Protein AF-X0V5M7-F1 (afdb_monomer_lite)

Sequence (175 aa):
MNHGSRFDKYICYDVFDENLEACKENTSELTVPVEVHKRAVWSSSDEEIDFYAYEPWDTKDIHHFGACGNISCVEYEGEQGDNYKVENKISSVKTICLDSIIQEYGPINLLKIDVEGSEYPFLIGKDLSSVNYIVGEMHMENFKKIELIKWLNNTNHFNPLHWGNLPPLQTNLTT

Structure (mmCIF, N/CA/C/O backbone):
data_AF-X0V5M7-F1
#
_entry.id   AF-X0V5M7-F1
#
loop_
_atom_site.group_PDB
_atom_site.id
_atom_site.type_symbol
_atom_site.label_atom_id
_atom_site.label_alt_id
_atom_site.label_comp_id
_atom_site.label_asym_id
_atom_site.label_entity_id
_atom_site.label_seq_id
_atom_site.pdbx_PDB_ins_code
_atom_site.Cartn_x
_atom_site.Cartn_y
_atom_site.Cartn_z
_atom_site.occupancy
_atom_site.B_iso_or_equiv
_atom_site.auth_seq_id
_atom_site.a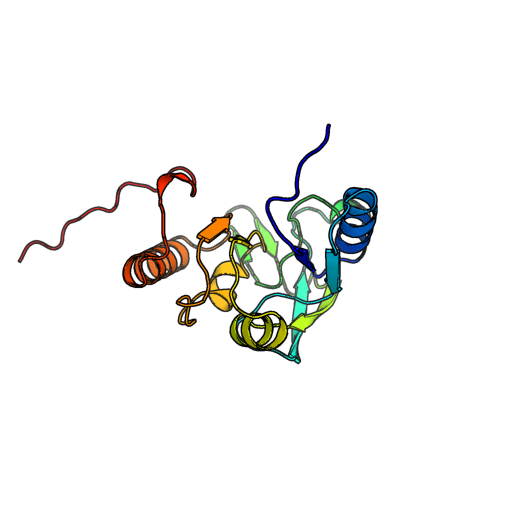uth_comp_id
_atom_site.auth_asym_id
_atom_site.auth_atom_id
_atom_site.pdbx_PDB_model_num
ATOM 1 N N . MET A 1 1 ? -15.295 -24.382 12.032 1.00 40.97 1 MET A N 1
ATOM 2 C CA . MET A 1 1 ? -14.527 -23.883 13.193 1.00 40.97 1 MET A CA 1
ATOM 3 C C . MET A 1 1 ? -15.074 -22.513 13.530 1.00 40.97 1 MET A C 1
ATOM 5 O O . MET A 1 1 ? -15.239 -21.719 12.618 1.00 40.97 1 MET A O 1
ATOM 9 N N . ASN A 1 2 ? -15.428 -22.260 14.789 1.00 41.09 2 ASN A N 1
ATOM 10 C CA . ASN A 1 2 ? -15.924 -20.952 15.210 1.00 41.09 2 ASN A CA 1
ATOM 11 C C . ASN A 1 2 ? -14.699 -20.071 15.501 1.00 41.09 2 ASN A C 1
ATOM 13 O O . ASN A 1 2 ? -14.214 -20.019 16.630 1.00 41.09 2 ASN A O 1
ATOM 17 N N . HIS A 1 3 ? -14.108 -19.493 14.454 1.00 49.47 3 HIS A N 1
ATOM 18 C CA . HIS A 1 3 ? -13.077 -18.476 14.616 1.00 49.47 3 HIS A CA 1
ATOM 19 C C . HIS A 1 3 ? -13.798 -17.201 15.046 1.00 49.47 3 HIS A C 1
ATOM 21 O O . HIS A 1 3 ? -14.218 -16.429 14.193 1.00 49.47 3 HIS A O 1
ATOM 27 N N . GLY A 1 4 ? -14.002 -17.002 16.354 1.00 52.56 4 GLY A N 1
ATOM 28 C CA . GLY A 1 4 ? -14.389 -15.677 16.841 1.00 52.56 4 GLY A CA 1
ATOM 29 C C . GLY A 1 4 ? -13.423 -14.671 16.222 1.00 52.56 4 GLY A C 1
ATOM 30 O O . GLY A 1 4 ? -12.205 -14.865 16.330 1.00 52.56 4 GLY A O 1
ATOM 31 N N . SER A 1 5 ? -13.941 -13.712 15.452 1.00 58.78 5 SER A N 1
ATOM 32 C CA . SER A 1 5 ? -13.076 -12.849 14.658 1.00 58.78 5 SER A CA 1
ATOM 33 C C . SER A 1 5 ? -12.164 -12.077 15.604 1.00 58.78 5 SER A C 1
ATOM 35 O O . SER A 1 5 ? -12.590 -11.539 16.623 1.00 58.78 5 SER A O 1
ATOM 37 N N . ARG A 1 6 ? -10.864 -12.084 15.304 1.00 79.50 6 ARG A N 1
ATOM 38 C CA . ARG A 1 6 ? -9.876 -11.320 16.081 1.00 79.50 6 ARG A CA 1
ATOM 39 C C . ARG A 1 6 ? -9.909 -9.827 15.753 1.00 79.50 6 ARG A C 1
ATOM 41 O O . ARG A 1 6 ? -9.286 -9.045 16.459 1.00 79.50 6 ARG A O 1
ATOM 48 N N . PHE A 1 7 ? -10.602 -9.474 14.676 1.00 88.62 7 PHE A N 1
ATOM 49 C CA . PHE A 1 7 ? -10.754 -8.130 14.150 1.00 88.62 7 PHE A CA 1
ATOM 50 C C . PHE A 1 7 ? -12.228 -7.890 13.843 1.00 88.62 7 PHE A C 1
ATOM 52 O O . PHE A 1 7 ? -12.943 -8.824 13.470 1.00 88.62 7 PHE A O 1
ATOM 59 N N . ASP A 1 8 ? -12.658 -6.640 13.972 1.00 91.56 8 ASP A N 1
ATOM 60 C CA . ASP A 1 8 ? -14.044 -6.240 13.726 1.00 91.56 8 ASP A CA 1
ATOM 61 C C . ASP A 1 8 ? -14.300 -5.899 12.251 1.00 91.56 8 ASP A C 1
ATOM 63 O O . ASP A 1 8 ? -15.449 -5.876 11.814 1.00 91.56 8 ASP A O 1
ATOM 67 N N . LYS A 1 9 ? -13.237 -5.626 11.480 1.00 94.56 9 LYS A N 1
ATOM 68 C CA . LYS A 1 9 ? -13.281 -5.258 10.060 1.00 94.56 9 LYS A CA 1
ATOM 69 C C . LYS A 1 9 ? -11.919 -5.484 9.392 1.00 94.56 9 LYS A C 1
ATOM 71 O O . LYS A 1 9 ? -10.886 -5.349 10.047 1.00 94.56 9 LYS A O 1
ATOM 76 N N . TYR A 1 10 ? -11.927 -5.759 8.088 1.00 96.25 10 TYR A N 1
ATOM 77 C CA . TYR A 1 10 ? -10.745 -5.726 7.223 1.00 96.25 10 TYR A CA 1
ATOM 78 C C . TYR A 1 10 ? -10.906 -4.678 6.120 1.00 96.25 10 TYR A C 1
ATOM 80 O O . TYR A 1 10 ? -11.959 -4.608 5.487 1.00 96.25 10 TYR A O 1
ATOM 88 N N . ILE A 1 11 ? -9.853 -3.896 5.880 1.00 98.06 11 ILE A N 1
ATOM 89 C CA . ILE A 1 11 ? -9.756 -2.962 4.754 1.00 98.06 11 ILE A CA 1
ATOM 90 C C . ILE A 1 11 ? -8.591 -3.414 3.879 1.00 98.06 11 ILE A C 1
ATOM 92 O O . ILE A 1 11 ? -7.464 -3.537 4.362 1.00 98.06 11 ILE A O 1
ATOM 96 N N . CYS A 1 12 ? -8.868 -3.684 2.611 1.00 97.69 12 CYS A N 1
ATOM 97 C CA . CYS A 1 12 ? -7.913 -4.217 1.654 1.00 97.69 12 CYS A CA 1
ATOM 98 C C . CYS A 1 12 ? -7.749 -3.238 0.491 1.00 97.69 12 CYS A C 1
ATOM 100 O O . CYS A 1 12 ? -8.736 -2.785 -0.091 1.00 97.69 12 CYS A O 1
ATOM 102 N N . TYR A 1 13 ? -6.499 -2.944 0.144 1.00 97.50 13 TYR A N 1
ATOM 103 C CA . TYR A 1 13 ? -6.132 -2.093 -0.980 1.00 97.50 13 TYR A CA 1
ATOM 104 C C . TYR A 1 13 ? -5.257 -2.888 -1.942 1.00 97.50 13 TYR A C 1
ATOM 106 O O . TYR A 1 13 ? -4.308 -3.536 -1.508 1.00 97.50 13 TYR A O 1
ATOM 114 N N . ASP A 1 14 ? -5.585 -2.827 -3.226 1.00 95.38 14 ASP A N 1
ATOM 115 C CA . ASP A 1 14 ? -4.771 -3.360 -4.318 1.00 95.38 14 ASP A CA 1
ATOM 116 C C . ASP A 1 14 ? -5.011 -2.494 -5.567 1.00 95.38 14 ASP A C 1
ATOM 118 O O . ASP A 1 14 ? -5.976 -1.724 -5.641 1.00 95.38 14 ASP A O 1
ATOM 122 N N . VAL A 1 15 ? -4.128 -2.590 -6.552 1.00 93.81 15 VAL A N 1
ATOM 123 C CA . VAL A 1 15 ? -4.215 -1.850 -7.816 1.00 93.81 15 VAL A CA 1
ATOM 124 C C . VAL A 1 15 ? -4.795 -2.697 -8.945 1.00 93.81 15 VAL A C 1
ATOM 126 O O . VAL A 1 15 ? -5.284 -2.137 -9.930 1.00 93.81 15 VAL A O 1
ATOM 129 N N . PHE A 1 16 ? -4.776 -4.024 -8.805 1.00 90.88 16 PHE A N 1
ATOM 130 C CA . PHE A 1 16 ? -5.070 -4.960 -9.882 1.00 90.88 16 PHE A CA 1
ATOM 131 C C . PHE A 1 16 ? -6.415 -5.671 -9.697 1.00 90.88 16 PHE A C 1
ATOM 133 O O . PHE A 1 16 ? -6.710 -6.194 -8.624 1.00 90.88 16 PHE A O 1
ATOM 140 N N . ASP A 1 17 ? -7.248 -5.688 -10.741 1.00 90.38 17 ASP A N 1
ATOM 141 C CA . ASP A 1 17 ? -8.649 -6.121 -10.628 1.00 90.38 17 ASP A CA 1
ATOM 142 C C . ASP A 1 17 ? -8.768 -7.595 -10.230 1.00 90.38 17 ASP A C 1
ATOM 144 O O . ASP A 1 17 ? -9.564 -7.936 -9.359 1.00 90.38 17 ASP A O 1
ATOM 148 N N . GLU A 1 18 ? -7.927 -8.463 -10.781 1.00 87.88 18 GLU A N 1
ATOM 149 C CA . GLU A 1 18 ? -7.900 -9.891 -10.478 1.00 87.88 18 GLU A CA 1
ATOM 150 C C . GLU A 1 18 ? -7.571 -10.160 -9.003 1.00 87.88 18 GLU A C 1
ATOM 152 O O . GLU A 1 18 ? -8.178 -11.040 -8.392 1.00 87.88 18 GLU A O 1
ATOM 157 N N . ASN A 1 19 ? -6.669 -9.376 -8.399 1.00 89.81 19 ASN A N 1
ATOM 158 C CA . ASN A 1 19 ? -6.363 -9.485 -6.969 1.00 89.81 19 ASN A CA 1
ATOM 159 C C . ASN A 1 19 ? -7.548 -9.030 -6.112 1.00 89.81 19 ASN A C 1
ATOM 161 O O . ASN A 1 19 ? -7.858 -9.654 -5.096 1.00 89.81 19 ASN A O 1
ATOM 165 N N . LEU A 1 20 ? -8.228 -7.956 -6.523 1.00 92.94 20 LEU A N 1
ATOM 166 C CA . LEU A 1 20 ? -9.405 -7.444 -5.824 1.00 92.94 20 LEU A CA 1
ATOM 167 C C . LEU A 1 20 ? -10.559 -8.453 -5.877 1.00 92.94 20 LEU A C 1
ATOM 169 O O . LEU A 1 20 ? -11.198 -8.696 -4.852 1.00 92.94 20 LEU A O 1
ATOM 173 N N . GLU A 1 21 ? -10.817 -9.065 -7.033 1.00 93.12 21 GLU A N 1
ATOM 174 C CA . GLU A 1 21 ? -11.846 -10.102 -7.169 1.00 93.12 21 GLU A CA 1
ATOM 175 C C . GLU A 1 21 ? -11.480 -11.362 -6.381 1.00 93.12 21 GLU A C 1
ATOM 177 O O . GLU A 1 21 ? -12.292 -11.832 -5.583 1.00 93.12 21 GLU A O 1
ATOM 182 N N . ALA A 1 22 ? -10.233 -11.836 -6.468 1.00 91.56 22 ALA A N 1
ATOM 183 C CA . ALA A 1 22 ? -9.766 -12.959 -5.655 1.00 91.56 22 ALA A CA 1
ATOM 184 C C . ALA A 1 22 ? -9.878 -12.666 -4.149 1.00 91.56 22 ALA A C 1
ATOM 186 O O . ALA A 1 22 ? -10.251 -13.542 -3.369 1.00 91.56 22 ALA A O 1
ATOM 187 N N . CYS A 1 23 ? -9.593 -11.434 -3.713 1.00 93.00 23 CYS A N 1
ATOM 188 C CA . CYS A 1 23 ? -9.766 -11.022 -2.322 1.00 93.00 23 CYS A CA 1
ATOM 189 C C . CYS A 1 23 ? -11.236 -11.130 -1.893 1.00 93.00 23 CYS A C 1
ATOM 191 O O . CYS A 1 23 ? -11.521 -11.733 -0.856 1.00 93.00 23 CYS A O 1
ATOM 193 N N . LYS A 1 24 ? -12.176 -10.619 -2.699 1.00 95.19 24 LYS A N 1
ATOM 194 C CA . LYS A 1 24 ? -13.622 -10.698 -2.419 1.00 95.19 24 LYS A CA 1
ATOM 195 C C . LYS A 1 24 ? -14.119 -12.141 -2.376 1.00 95.19 24 LYS A C 1
ATOM 197 O O . LYS A 1 24 ? -14.870 -12.497 -1.472 1.00 95.19 24 LYS A O 1
ATOM 202 N N . GLU A 1 25 ? -13.688 -12.979 -3.316 1.00 94.88 25 GLU A N 1
ATOM 203 C CA . GLU A 1 25 ? -14.067 -14.394 -3.370 1.00 94.88 25 GLU A CA 1
ATOM 204 C C . GLU A 1 25 ? -13.554 -15.151 -2.141 1.00 94.88 25 GLU A C 1
ATOM 206 O O . GLU A 1 25 ? -14.338 -15.775 -1.420 1.00 94.88 25 GLU A O 1
ATOM 211 N N . ASN A 1 26 ? -12.260 -15.020 -1.837 1.00 93.44 26 ASN A N 1
ATOM 212 C CA . ASN A 1 26 ? -11.607 -15.715 -0.724 1.00 93.44 26 ASN A CA 1
ATOM 213 C C . ASN A 1 26 ? -12.084 -15.244 0.657 1.00 93.44 26 ASN A C 1
ATOM 215 O O . ASN A 1 26 ? -11.909 -15.958 1.645 1.00 93.44 26 ASN A O 1
ATOM 219 N N . THR A 1 27 ? -12.671 -14.049 0.745 1.00 92.88 27 THR A N 1
ATOM 220 C CA . THR A 1 27 ? -13.186 -13.487 2.002 1.00 92.88 27 THR A CA 1
ATOM 221 C C . THR A 1 27 ? -14.709 -13.546 2.126 1.00 92.88 27 THR A C 1
ATOM 223 O O . THR A 1 27 ? -15.247 -13.158 3.161 1.00 92.88 27 THR A O 1
ATOM 226 N N . SER A 1 28 ? -15.409 -14.093 1.127 1.00 93.25 28 SER A N 1
ATOM 227 C CA . SER A 1 28 ? -16.878 -14.106 1.049 1.00 93.25 28 SER A CA 1
ATOM 228 C C . SER A 1 28 ? -17.583 -14.840 2.198 1.00 93.25 28 SER A C 1
ATOM 230 O O . SER A 1 28 ? -18.711 -14.493 2.547 1.00 93.25 28 SER A O 1
ATOM 232 N N . GLU A 1 29 ? -16.926 -15.826 2.816 1.00 91.62 29 GLU A N 1
ATOM 233 C CA . GLU A 1 29 ? -17.472 -16.587 3.949 1.00 91.62 29 GLU A CA 1
ATOM 234 C C . GLU A 1 29 ? -17.104 -15.998 5.323 1.00 91.62 29 GLU A C 1
ATOM 236 O O . GLU A 1 29 ? -17.501 -16.538 6.361 1.00 91.62 29 GLU A O 1
ATOM 241 N N . LEU A 1 30 ? -16.342 -14.897 5.369 1.00 89.69 30 LEU A N 1
ATOM 242 C CA . LEU A 1 30 ? -16.029 -14.235 6.631 1.00 89.69 30 LEU A CA 1
ATOM 243 C C . LEU A 1 30 ? -17.284 -13.584 7.215 1.00 89.69 30 LEU A C 1
ATOM 245 O O . LEU A 1 30 ? -18.036 -12.883 6.547 1.00 89.69 30 LEU A O 1
ATOM 249 N N . THR A 1 31 ? -17.488 -13.769 8.517 1.00 90.81 31 THR A N 1
ATOM 250 C CA . THR A 1 31 ? -18.623 -13.172 9.239 1.00 90.81 31 THR A CA 1
ATOM 251 C C . THR A 1 31 ? -18.399 -11.706 9.608 1.00 90.81 31 THR A C 1
ATOM 253 O O . THR A 1 31 ? -19.237 -11.115 10.287 1.00 90.81 31 THR A O 1
ATOM 256 N N . VAL A 1 32 ? -17.258 -11.131 9.226 1.00 92.19 32 VAL A N 1
ATOM 257 C CA . VAL A 1 32 ? -16.898 -9.737 9.493 1.00 92.19 32 VAL A CA 1
ATOM 258 C C . VAL A 1 32 ? -16.821 -8.938 8.200 1.00 92.19 32 VAL A C 1
ATOM 260 O O . VAL A 1 32 ? -16.477 -9.508 7.166 1.00 92.19 32 VAL A O 1
ATOM 263 N N . PRO A 1 33 ? -17.110 -7.626 8.239 1.00 94.56 33 PRO A N 1
ATOM 264 C CA . PRO A 1 33 ? -17.024 -6.780 7.060 1.00 94.56 33 PRO A CA 1
ATOM 265 C C . PRO A 1 33 ? -15.613 -6.767 6.462 1.00 94.56 33 PRO A C 1
ATOM 267 O O . PRO A 1 33 ? -14.624 -6.574 7.177 1.00 94.56 33 PRO A O 1
ATOM 270 N N . VAL A 1 34 ? -15.551 -6.920 5.142 1.00 96.19 34 VAL A N 1
ATOM 271 C CA . VAL A 1 34 ? -14.342 -6.755 4.334 1.00 96.19 34 VAL A CA 1
ATOM 272 C C . VAL A 1 34 ? -14.629 -5.709 3.269 1.00 96.19 34 VAL A C 1
ATOM 274 O O . VAL A 1 34 ? -15.571 -5.855 2.489 1.00 96.19 34 VAL A O 1
ATOM 277 N N . GLU A 1 35 ? -13.838 -4.643 3.252 1.00 97.75 35 GLU A N 1
ATOM 278 C CA . GLU A 1 35 ? -13.909 -3.593 2.237 1.00 97.75 35 GLU A CA 1
ATOM 279 C C . GLU A 1 35 ? -12.687 -3.698 1.328 1.00 97.75 35 GLU A C 1
ATOM 281 O O . GLU A 1 35 ? -11.555 -3.734 1.806 1.00 97.75 35 GLU A O 1
ATOM 286 N N . VAL A 1 36 ? -12.922 -3.775 0.019 1.00 97.94 36 VAL A N 1
ATOM 287 C CA . VAL A 1 36 ? -11.883 -4.003 -0.991 1.00 97.94 36 VAL A CA 1
ATOM 288 C C . VAL A 1 36 ? -11.866 -2.821 -1.952 1.00 97.94 36 VAL A C 1
ATOM 290 O O . VAL A 1 36 ? -12.868 -2.537 -2.613 1.00 97.94 36 VAL A O 1
ATOM 293 N N . HIS A 1 37 ? -10.730 -2.132 -2.029 1.00 98.25 37 HIS A N 1
ATOM 294 C CA . HIS A 1 37 ? -10.593 -0.843 -2.701 1.00 98.25 37 HIS A CA 1
ATOM 295 C C . HIS A 1 37 ? -9.499 -0.874 -3.767 1.00 98.25 37 HIS A C 1
ATOM 297 O O . HIS A 1 37 ? -8.352 -1.210 -3.481 1.00 98.25 37 HIS A O 1
ATOM 303 N N . LYS A 1 38 ? -9.836 -0.423 -4.984 1.00 97.62 38 LYS A N 1
ATOM 304 C CA . LYS A 1 38 ? -8.857 -0.209 -6.058 1.00 97.62 38 LYS A CA 1
ATOM 305 C C . LYS A 1 38 ? -8.098 1.101 -5.848 1.00 97.62 38 LYS A C 1
ATOM 307 O O . LYS A 1 38 ? -8.531 2.153 -6.339 1.00 97.62 38 LYS A O 1
ATOM 312 N N . ARG A 1 39 ? -7.019 1.063 -5.069 1.00 98.06 39 ARG A N 1
ATOM 313 C CA . ARG A 1 39 ? -6.137 2.205 -4.773 1.00 98.06 39 ARG A CA 1
ATOM 314 C C . ARG A 1 39 ? -4.716 1.717 -4.525 1.00 98.06 39 ARG A C 1
ATOM 316 O O . ARG A 1 39 ? -4.528 0.689 -3.883 1.00 98.06 39 ARG A O 1
ATOM 323 N N . ALA A 1 40 ? -3.733 2.504 -4.948 1.00 97.38 40 ALA A N 1
ATOM 324 C CA . ALA A 1 40 ? -2.357 2.318 -4.502 1.00 97.38 40 ALA A CA 1
ATOM 325 C C . ALA A 1 40 ? -2.164 2.962 -3.125 1.00 97.38 40 ALA A C 1
ATOM 327 O O . ALA A 1 40 ? -2.558 4.111 -2.915 1.00 97.38 40 ALA A O 1
ATOM 328 N N . VAL A 1 41 ? -1.541 2.254 -2.187 1.00 97.38 41 VAL A N 1
ATOM 329 C CA . VAL A 1 41 ? -1.105 2.874 -0.930 1.00 97.38 41 VAL A CA 1
ATOM 330 C C . VAL A 1 41 ? 0.145 3.715 -1.190 1.00 97.38 41 VAL A C 1
ATOM 332 O O . VAL A 1 41 ? 1.095 3.238 -1.805 1.00 97.38 41 VAL A O 1
ATOM 335 N N . TRP A 1 42 ? 0.138 4.983 -0.776 1.00 97.94 42 TRP A N 1
ATOM 336 C CA . TRP A 1 42 ? 1.179 5.944 -1.164 1.00 97.94 42 TRP A CA 1
ATOM 337 C C . TRP A 1 42 ? 1.419 7.038 -0.113 1.00 97.94 42 TRP A C 1
ATOM 339 O O . TRP A 1 42 ? 0.827 7.039 0.969 1.00 97.94 42 TRP A O 1
ATOM 349 N N . SER A 1 43 ? 2.295 7.994 -0.423 1.00 97.50 43 SER A N 1
ATOM 350 C CA . SER A 1 43 ? 2.641 9.110 0.467 1.00 97.50 43 SER A CA 1
ATOM 351 C C . SER A 1 43 ? 1.494 10.115 0.657 1.00 97.50 43 SER A C 1
ATOM 353 O O . SER A 1 43 ? 1.363 10.721 1.726 1.00 97.50 43 SER A O 1
ATOM 355 N N . SER A 1 44 ? 0.625 10.257 -0.339 1.00 97.94 44 SER A N 1
ATOM 356 C CA . SER A 1 44 ? -0.494 11.206 -0.414 1.00 97.94 44 SER A CA 1
ATOM 357 C C . SER A 1 44 ? -1.715 10.543 -1.058 1.00 97.94 44 SER A C 1
ATOM 359 O O . SER A 1 44 ? -1.599 9.528 -1.744 1.00 97.94 44 SER A O 1
ATOM 361 N N . SER A 1 45 ? -2.899 11.095 -0.797 1.00 98.50 45 SER A N 1
ATOM 362 C CA . SER A 1 45 ? -4.172 10.605 -1.340 1.00 98.50 45 SER A CA 1
ATOM 363 C C . SER A 1 45 ? -4.562 11.354 -2.611 1.00 98.50 45 SER A C 1
ATOM 365 O O . SER A 1 45 ? -4.193 12.514 -2.783 1.00 98.50 45 SER A O 1
ATOM 367 N N . ASP A 1 46 ? -5.365 10.701 -3.453 1.00 97.94 46 ASP A N 1
ATOM 368 C CA . ASP A 1 46 ? -5.969 11.256 -4.675 1.00 97.94 46 ASP A CA 1
ATOM 369 C C . ASP A 1 46 ? -4.996 11.670 -5.792 1.00 97.94 46 ASP A C 1
ATOM 371 O O . ASP A 1 46 ? -5.431 12.245 -6.794 1.00 97.94 46 ASP A O 1
ATOM 375 N N . GLU A 1 47 ? -3.715 11.322 -5.680 1.00 97.75 47 GLU A N 1
ATOM 376 C CA . GLU A 1 47 ? -2.793 11.384 -6.812 1.00 97.75 47 GLU A CA 1
ATOM 377 C C . GLU A 1 47 ? -3.105 10.251 -7.788 1.00 97.75 47 GLU A C 1
ATOM 379 O O . GLU A 1 47 ? -3.549 9.175 -7.391 1.00 97.75 47 GLU A O 1
ATOM 384 N N . GLU A 1 48 ? -2.899 10.498 -9.078 1.00 98.06 48 GLU A N 1
ATOM 385 C CA . GLU A 1 48 ? -2.967 9.459 -10.099 1.00 98.06 48 GLU A CA 1
ATOM 386 C C . GLU A 1 48 ? -1.543 9.009 -10.407 1.00 98.06 48 GLU A C 1
ATOM 388 O O . GLU A 1 48 ? -0.719 9.816 -10.841 1.00 98.06 48 GLU A O 1
ATOM 393 N N . ILE A 1 49 ? -1.256 7.736 -10.139 1.00 97.12 49 ILE A N 1
ATOM 394 C CA . ILE A 1 49 ? 0.052 7.132 -10.392 1.00 97.12 49 ILE A CA 1
ATOM 395 C C . ILE A 1 49 ? -0.085 5.929 -11.312 1.00 97.12 49 ILE A C 1
ATOM 397 O O . ILE A 1 49 ? -1.127 5.271 -11.358 1.00 97.12 49 ILE A O 1
ATOM 401 N N . ASP A 1 50 ? 0.984 5.654 -12.042 1.00 95.50 50 ASP A N 1
ATOM 402 C CA . ASP A 1 50 ? 1.073 4.516 -12.943 1.00 95.50 50 ASP A CA 1
ATOM 403 C C . ASP A 1 50 ? 1.536 3.270 -12.191 1.00 95.50 50 ASP A C 1
ATOM 405 O O . ASP A 1 50 ? 2.266 3.360 -11.203 1.00 95.50 50 ASP A O 1
ATOM 409 N N . PHE A 1 51 ? 1.117 2.103 -12.675 1.00 92.38 51 PHE A N 1
ATOM 410 C CA . PHE A 1 51 ? 1.652 0.827 -12.221 1.00 92.38 51 PHE A CA 1
ATOM 411 C C . PHE A 1 51 ? 2.081 -0.041 -13.402 1.00 92.38 51 PHE A C 1
ATOM 413 O O . PHE A 1 51 ? 1.500 0.011 -14.494 1.00 92.38 51 PHE A O 1
ATOM 420 N N . TYR A 1 52 ? 3.122 -0.829 -13.167 1.00 89.81 52 TYR A N 1
ATOM 421 C CA . TYR A 1 52 ? 3.928 -1.477 -14.192 1.00 89.81 52 TYR A CA 1
ATOM 422 C C . TYR A 1 52 ? 3.997 -2.981 -13.954 1.00 89.81 52 TYR A C 1
ATOM 424 O O . TYR A 1 52 ? 4.044 -3.429 -12.808 1.00 89.81 52 TYR A O 1
ATOM 432 N N . ALA A 1 53 ? 4.040 -3.743 -15.042 1.00 86.38 53 ALA A N 1
ATOM 433 C CA . ALA A 1 53 ? 4.358 -5.163 -15.012 1.00 86.38 53 ALA A CA 1
ATOM 434 C C . ALA A 1 53 ? 5.857 -5.388 -14.751 1.00 86.38 53 ALA A C 1
ATOM 436 O O . ALA A 1 53 ? 6.698 -4.605 -15.203 1.00 86.38 53 ALA A O 1
ATOM 437 N N . TYR A 1 54 ? 6.178 -6.478 -14.056 1.00 83.81 54 TYR A N 1
ATOM 438 C CA . TYR A 1 54 ? 7.544 -6.968 -13.875 1.00 83.81 54 TYR A CA 1
ATOM 439 C C . TYR A 1 54 ? 8.088 -7.667 -15.141 1.00 83.81 54 TYR A C 1
ATOM 441 O O . TYR A 1 54 ? 7.506 -8.643 -15.614 1.00 83.81 54 TYR A O 1
ATOM 449 N N . GLU A 1 55 ? 9.239 -7.227 -15.654 1.00 75.00 55 GLU A N 1
ATOM 450 C CA . GLU A 1 55 ? 10.039 -7.905 -16.699 1.00 75.00 55 GLU A CA 1
ATOM 451 C C . GLU A 1 55 ? 11.125 -8.796 -16.060 1.00 75.00 55 GLU A C 1
ATOM 453 O O . GLU A 1 55 ? 11.588 -8.444 -14.972 1.00 75.00 55 GLU A O 1
ATOM 458 N N . PRO A 1 56 ? 11.565 -9.926 -16.673 1.00 56.12 56 PRO A N 1
ATOM 459 C CA . PRO A 1 56 ? 11.669 -10.221 -18.119 1.00 56.12 56 PRO A CA 1
ATOM 460 C C . PRO A 1 56 ? 10.460 -10.935 -18.747 1.00 56.12 56 PRO A C 1
ATOM 462 O O . PRO A 1 56 ? 10.553 -11.542 -19.822 1.00 56.12 56 PRO A O 1
ATOM 465 N N . TRP A 1 57 ? 9.340 -10.974 -18.040 1.00 56.50 57 TRP A N 1
ATOM 466 C CA . TRP A 1 57 ? 8.142 -11.618 -18.530 1.00 56.50 57 TRP A CA 1
ATOM 467 C C . TRP A 1 57 ? 7.452 -10.681 -19.533 1.00 56.50 57 TRP A C 1
ATOM 469 O O . TRP A 1 57 ? 6.611 -9.891 -19.119 1.00 56.50 57 TRP A O 1
ATOM 479 N N . ASP A 1 58 ? 7.764 -10.807 -20.836 1.00 55.34 58 ASP A N 1
ATOM 480 C CA . ASP A 1 58 ? 6.978 -10.256 -21.969 1.00 55.34 58 ASP A CA 1
ATOM 481 C C . ASP A 1 58 ? 5.537 -10.788 -21.880 1.00 55.34 58 ASP A C 1
ATOM 483 O O . ASP A 1 58 ? 5.136 -11.750 -22.541 1.00 55.34 58 ASP A O 1
ATOM 487 N N . THR A 1 59 ? 4.757 -10.238 -20.959 1.00 55.25 59 THR A N 1
ATOM 488 C CA . THR A 1 59 ? 3.490 -10.812 -20.518 1.00 55.25 59 THR A CA 1
ATOM 489 C C . THR A 1 59 ? 2.366 -9.930 -20.988 1.00 55.25 59 THR A C 1
ATOM 491 O O . THR A 1 59 ? 1.645 -9.282 -20.242 1.00 55.25 59 THR A O 1
ATOM 494 N N . LYS A 1 60 ? 2.130 -10.036 -22.294 1.00 54.12 60 LYS A N 1
ATOM 495 C CA . LYS A 1 60 ? 0.854 -9.684 -22.936 1.00 54.12 60 LYS A CA 1
ATOM 496 C C . LYS A 1 60 ? -0.333 -10.514 -22.409 1.00 54.12 60 LYS A C 1
ATOM 498 O O . LYS A 1 60 ? -1.437 -10.369 -22.927 1.00 54.12 60 LYS A O 1
ATOM 503 N N . ASP A 1 61 ? -0.103 -11.388 -21.426 1.00 63.22 61 ASP A N 1
ATOM 504 C CA . ASP A 1 61 ? -1.113 -12.146 -20.703 1.00 63.22 61 ASP A CA 1
ATOM 505 C C . ASP A 1 61 ? -1.277 -11.585 -19.284 1.00 63.22 61 ASP A C 1
ATOM 507 O O . ASP A 1 61 ? -0.470 -11.831 -18.385 1.00 63.22 61 ASP A O 1
ATOM 511 N N . ILE A 1 62 ? -2.358 -10.829 -19.111 1.00 59.50 62 ILE A N 1
ATOM 512 C CA . ILE A 1 62 ? -2.752 -10.175 -17.864 1.00 59.50 62 ILE A CA 1
ATOM 513 C C . ILE A 1 62 ? -2.999 -11.178 -16.719 1.00 59.50 62 ILE A C 1
ATOM 515 O O . ILE A 1 62 ? -2.852 -10.835 -15.545 1.00 59.50 62 ILE A O 1
ATOM 519 N N . HIS A 1 63 ? -3.285 -12.446 -17.038 1.00 60.94 63 HIS A N 1
ATOM 520 C CA . HIS A 1 63 ? -3.554 -13.489 -16.048 1.00 60.94 63 HIS A CA 1
ATOM 521 C C . HIS A 1 63 ? -2.313 -13.935 -15.260 1.00 60.94 63 HIS A C 1
ATOM 523 O O . HIS A 1 63 ? -2.458 -14.640 -14.263 1.00 60.94 63 HIS A O 1
ATOM 529 N N . HIS A 1 64 ? -1.103 -13.523 -15.656 1.00 63.56 64 HIS A N 1
ATOM 530 C CA . HIS A 1 64 ? 0.133 -13.819 -14.918 1.00 63.56 64 HIS A CA 1
ATOM 531 C C . HIS A 1 64 ? 0.439 -12.841 -13.775 1.00 63.56 64 HIS A C 1
ATOM 533 O O . HIS A 1 64 ? 1.324 -13.114 -12.959 1.00 63.56 64 HIS A O 1
ATOM 539 N N . PHE A 1 65 ? -0.270 -11.713 -13.696 1.00 63.84 65 PHE A N 1
ATOM 540 C CA . PHE A 1 65 ? -0.018 -10.709 -12.662 1.00 63.84 65 PHE A CA 1
ATOM 541 C C . PHE A 1 65 ? -0.842 -10.934 -11.391 1.00 63.84 65 PHE A C 1
ATOM 543 O O . PHE A 1 65 ? -0.382 -10.618 -10.291 1.00 63.84 65 PHE A O 1
ATOM 550 N N . GLY A 1 66 ? -2.039 -11.513 -11.533 1.00 56.41 66 GLY A N 1
ATOM 551 C CA . GLY A 1 66 ? -2.904 -11.843 -10.407 1.00 56.41 66 GLY A CA 1
ATOM 552 C C . GLY A 1 66 ? -2.247 -12.902 -9.521 1.00 56.41 66 GLY A C 1
ATOM 553 O O . GLY A 1 66 ? -1.905 -13.975 -10.007 1.00 56.41 66 GLY A O 1
ATOM 554 N N . ALA A 1 67 ? -2.095 -12.605 -8.229 1.00 58.62 67 ALA A N 1
ATOM 555 C CA . ALA A 1 67 ? -1.541 -13.472 -7.178 1.00 58.62 67 ALA A CA 1
ATOM 556 C C . ALA A 1 67 ? -0.005 -13.622 -7.058 1.00 58.62 67 ALA A C 1
ATOM 558 O O . ALA A 1 67 ? 0.431 -14.468 -6.275 1.00 58.62 67 ALA A O 1
ATOM 559 N N . CYS A 1 68 ? 0.818 -12.819 -7.750 1.00 61.28 68 CYS A N 1
ATOM 560 C CA . CYS A 1 68 ? 2.267 -13.095 -7.830 1.00 61.28 68 CYS A CA 1
ATOM 561 C C . CYS A 1 68 ? 3.236 -11.942 -7.485 1.00 61.28 68 CYS A C 1
ATOM 563 O O . CYS A 1 68 ? 4.420 -12.103 -7.750 1.00 61.28 68 CYS A O 1
ATOM 565 N N . GLY A 1 69 ? 2.797 -10.799 -6.940 1.00 70.69 69 GLY A N 1
ATOM 566 C CA . GLY A 1 69 ? 3.731 -9.701 -6.604 1.00 70.69 69 GLY A CA 1
ATOM 567 C C . GLY A 1 69 ? 4.422 -9.058 -7.821 1.00 70.69 69 GLY A C 1
ATOM 568 O O . GLY A 1 69 ? 5.423 -8.370 -7.701 1.00 70.69 69 GLY A O 1
ATOM 569 N N . ASN A 1 70 ? 3.893 -9.277 -9.028 1.00 82.56 70 ASN A N 1
ATOM 570 C CA . ASN A 1 70 ? 4.528 -8.870 -10.288 1.00 82.56 70 ASN A CA 1
ATOM 571 C C . ASN A 1 70 ? 4.066 -7.491 -10.788 1.00 82.56 70 ASN A C 1
ATOM 573 O O . ASN A 1 70 ? 4.173 -7.197 -11.982 1.00 82.56 70 ASN A O 1
ATOM 577 N N . ILE A 1 71 ? 3.498 -6.667 -9.906 1.00 88.12 71 ILE A N 1
ATOM 578 C CA . ILE A 1 71 ? 3.033 -5.317 -10.225 1.00 88.12 71 ILE A CA 1
ATOM 579 C C . ILE A 1 71 ? 3.576 -4.349 -9.190 1.00 88.12 71 ILE A C 1
ATOM 581 O O . ILE A 1 71 ? 3.388 -4.555 -7.996 1.00 88.12 71 ILE A O 1
ATOM 585 N N . SER A 1 72 ? 4.144 -3.240 -9.657 1.00 90.81 72 SER A N 1
ATOM 586 C CA . SER A 1 72 ? 4.598 -2.159 -8.789 1.00 90.81 72 SER A CA 1
ATOM 587 C C . SER A 1 72 ? 4.153 -0.790 -9.288 1.00 90.81 72 SER A C 1
ATOM 589 O O . SER A 1 72 ? 4.022 -0.563 -10.489 1.00 90.81 72 SER A O 1
ATOM 591 N N . CYS A 1 73 ? 3.957 0.140 -8.352 1.00 93.38 73 CYS A N 1
ATOM 592 C CA . CYS A 1 73 ? 3.823 1.574 -8.629 1.00 93.38 73 CYS A CA 1
ATOM 593 C C . CYS A 1 73 ? 5.174 2.318 -8.575 1.00 93.38 73 CYS A C 1
ATOM 595 O O . CYS A 1 73 ? 5.231 3.532 -8.764 1.00 93.38 73 CYS A O 1
ATOM 597 N N . VAL A 1 74 ? 6.264 1.610 -8.267 1.00 92.38 74 VAL A N 1
ATOM 598 C CA . VAL A 1 74 ? 7.619 2.145 -8.131 1.00 92.38 74 VAL A CA 1
ATOM 599 C C . VAL A 1 74 ? 8.480 1.573 -9.248 1.00 92.38 74 VAL A C 1
ATOM 601 O O . VAL A 1 74 ? 8.574 0.362 -9.418 1.00 92.38 74 VAL A O 1
ATOM 604 N N . GLU A 1 75 ? 9.140 2.448 -10.001 1.00 90.44 75 GLU A N 1
ATOM 605 C CA . GLU A 1 75 ? 10.130 2.009 -10.980 1.00 90.44 75 GLU A CA 1
ATOM 606 C C . GLU A 1 75 ? 11.337 1.366 -10.286 1.00 90.44 75 GLU A C 1
ATOM 608 O O . GLU A 1 75 ? 11.841 1.862 -9.273 1.00 90.44 75 GLU A O 1
ATOM 613 N N . TYR A 1 76 ? 11.827 0.275 -10.861 1.00 86.31 76 TYR A N 1
ATOM 614 C CA . TYR A 1 76 ? 12.987 -0.458 -10.372 1.00 86.31 76 TYR A CA 1
ATOM 615 C C . TYR A 1 76 ? 13.738 -1.063 -11.548 1.00 86.31 76 TYR A C 1
ATOM 617 O O . TYR A 1 76 ? 13.128 -1.630 -12.449 1.00 86.31 76 TYR A O 1
ATOM 625 N N . GLU A 1 77 ? 15.065 -1.002 -11.512 1.00 84.00 77 GLU A N 1
ATOM 626 C CA . GLU A 1 77 ? 15.924 -1.714 -12.451 1.00 84.00 77 GLU A CA 1
ATOM 627 C C . GLU A 1 77 ? 16.974 -2.501 -11.666 1.00 84.00 77 GLU A C 1
ATOM 629 O O . GLU A 1 77 ? 17.848 -1.934 -11.005 1.00 84.00 77 GLU A O 1
ATOM 634 N N . GLY A 1 78 ? 16.847 -3.824 -11.703 1.00 76.69 78 GLY A N 1
ATOM 635 C CA . GLY A 1 78 ? 17.769 -4.763 -11.087 1.00 76.69 78 GLY A CA 1
ATOM 636 C C . GLY A 1 78 ? 18.977 -5.059 -11.972 1.00 76.69 78 GLY A C 1
ATOM 637 O O . GLY A 1 78 ? 18.946 -4.934 -13.196 1.00 76.69 78 GLY A O 1
ATOM 638 N N . GLU A 1 79 ? 20.060 -5.524 -11.347 1.00 71.88 79 GLU A N 1
ATOM 639 C CA . GLU A 1 79 ? 21.333 -5.814 -12.027 1.00 71.88 79 GLU A CA 1
ATOM 640 C C . GLU A 1 79 ? 21.234 -6.940 -13.075 1.00 71.88 79 GLU A C 1
ATOM 642 O O . GLU A 1 79 ? 22.074 -7.028 -13.970 1.00 71.88 79 GLU A O 1
ATOM 647 N N . GLN A 1 80 ? 20.222 -7.807 -12.967 1.00 69.06 80 GLN A N 1
ATOM 648 C CA . GLN A 1 80 ? 20.025 -8.984 -13.824 1.00 69.06 80 GLN A CA 1
ATOM 649 C C . GLN A 1 80 ? 18.978 -8.759 -14.928 1.00 69.06 80 GLN A C 1
ATOM 651 O O . GLN A 1 80 ? 18.625 -9.696 -15.639 1.00 69.06 80 GLN A O 1
ATOM 656 N N . GLY A 1 81 ? 18.525 -7.513 -15.116 1.00 70.00 81 GLY A N 1
ATOM 657 C CA . GLY A 1 81 ? 17.525 -7.144 -16.121 1.00 70.00 81 GLY A CA 1
ATOM 658 C C . GLY A 1 81 ? 16.080 -7.210 -15.624 1.00 70.00 81 GLY A C 1
ATOM 659 O O . GLY A 1 81 ? 15.191 -6.762 -16.341 1.00 70.00 81 GLY A O 1
ATOM 660 N N . ASP A 1 82 ? 15.858 -7.694 -14.404 1.00 74.31 82 ASP A N 1
ATOM 661 C CA . ASP A 1 82 ? 14.577 -7.655 -13.700 1.00 74.31 82 ASP A CA 1
ATOM 662 C C . ASP A 1 82 ? 14.132 -6.213 -13.456 1.00 74.31 82 ASP A C 1
ATOM 664 O O . ASP A 1 82 ? 14.906 -5.425 -12.900 1.00 74.31 82 ASP A O 1
ATOM 668 N N . ASN A 1 83 ? 12.924 -5.828 -13.870 1.00 78.88 83 ASN A N 1
ATOM 669 C CA . ASN A 1 83 ? 12.546 -4.419 -13.779 1.00 78.88 83 ASN A CA 1
ATOM 670 C C . ASN A 1 83 ? 11.039 -4.129 -13.747 1.00 78.88 83 ASN A C 1
ATOM 672 O O . ASN A 1 83 ? 10.230 -4.871 -14.295 1.00 78.88 83 ASN A O 1
ATOM 676 N N . TYR A 1 84 ? 10.709 -2.988 -13.140 1.00 85.12 84 TYR A N 1
ATOM 677 C CA . TYR A 1 84 ? 9.453 -2.257 -13.292 1.00 85.12 84 TYR A CA 1
ATOM 678 C C . TYR A 1 84 ? 9.788 -0.955 -14.020 1.00 85.12 84 TYR A C 1
ATOM 680 O O . TYR A 1 84 ? 10.451 -0.089 -13.445 1.00 85.12 84 TYR A O 1
ATOM 688 N N . LYS A 1 85 ? 9.385 -0.816 -15.283 1.00 84.56 85 LYS A N 1
ATOM 689 C CA . LYS A 1 85 ? 9.718 0.357 -16.104 1.00 84.56 85 LYS A CA 1
ATOM 690 C C . LYS A 1 85 ? 8.485 0.982 -16.730 1.00 84.56 85 LYS A C 1
ATOM 692 O O . LYS A 1 85 ? 7.483 0.306 -16.959 1.00 84.56 85 LYS A O 1
ATOM 697 N N . VAL A 1 86 ? 8.594 2.266 -17.067 1.00 83.88 86 VAL A N 1
ATOM 698 C CA . VAL A 1 86 ? 7.514 3.047 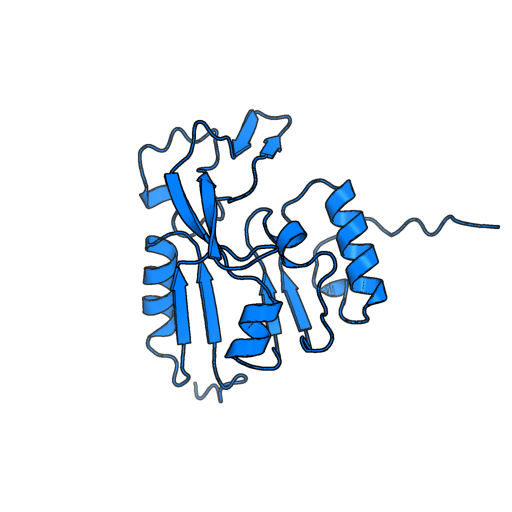-17.691 1.00 83.88 86 VAL A CA 1
ATOM 699 C C . VAL A 1 86 ? 7.014 2.413 -18.989 1.00 83.88 86 VAL A C 1
ATOM 701 O O . VAL A 1 86 ? 5.813 2.449 -19.260 1.00 83.88 86 VAL A O 1
ATOM 704 N N . GLU A 1 87 ? 7.892 1.789 -19.780 1.00 85.50 87 GLU A N 1
ATOM 705 C CA . GLU A 1 87 ? 7.493 1.046 -20.983 1.00 85.50 87 GLU A CA 1
ATOM 706 C C . GLU A 1 87 ? 6.518 -0.112 -20.710 1.00 85.50 87 GLU A C 1
ATOM 708 O O . GLU A 1 87 ? 5.743 -0.460 -21.600 1.00 85.50 87 GLU A O 1
ATOM 713 N N . ASN A 1 88 ? 6.496 -0.643 -19.485 1.00 83.75 88 ASN A N 1
ATOM 714 C CA . ASN A 1 88 ? 5.660 -1.772 -19.066 1.00 83.75 88 ASN A CA 1
ATOM 715 C C . ASN A 1 88 ? 4.416 -1.318 -18.296 1.00 83.75 88 ASN A C 1
ATOM 717 O O . ASN A 1 88 ? 3.841 -2.081 -17.514 1.00 83.75 88 ASN A O 1
ATOM 721 N N . LYS A 1 89 ? 4.006 -0.059 -18.474 1.00 88.56 89 LYS A N 1
ATOM 722 C CA . LYS A 1 89 ? 2.793 0.483 -17.863 1.00 88.56 89 LYS A CA 1
ATOM 723 C C . LYS A 1 89 ? 1.579 -0.370 -18.226 1.00 88.56 89 LYS A C 1
ATOM 725 O O . LYS A 1 89 ? 1.247 -0.532 -19.399 1.00 88.56 89 LYS A O 1
ATOM 730 N N . ILE A 1 90 ? 0.866 -0.823 -17.198 1.00 88.25 90 ILE A N 1
ATOM 731 C CA . ILE A 1 90 ? -0.415 -1.518 -17.342 1.00 88.25 90 ILE A CA 1
ATOM 732 C C . ILE A 1 90 ? -1.551 -0.492 -17.374 1.00 88.25 90 ILE A C 1
ATOM 734 O O . ILE A 1 90 ? -2.367 -0.481 -18.294 1.00 88.25 90 ILE A O 1
ATOM 738 N N . SER A 1 91 ? -1.621 0.373 -16.360 1.00 91.88 91 SER A N 1
ATOM 739 C CA . SER A 1 91 ? -2.657 1.402 -16.217 1.00 91.88 91 SER A CA 1
ATOM 740 C C . SER A 1 91 ? -2.235 2.448 -15.175 1.00 91.88 91 SER A C 1
ATOM 742 O O . SER A 1 91 ? -1.079 2.492 -14.754 1.00 91.88 91 SER A O 1
ATOM 744 N N . SER A 1 92 ? -3.181 3.295 -14.777 1.00 95.62 92 SER A N 1
ATOM 745 C CA . SER A 1 92 ? -3.055 4.275 -13.701 1.00 95.62 92 SER A CA 1
ATOM 746 C C . SER A 1 92 ? -4.130 4.040 -12.638 1.00 95.62 92 SER A C 1
ATOM 748 O O . SER A 1 92 ? -5.212 3.513 -12.923 1.00 95.62 92 SER A O 1
ATOM 750 N N . VAL A 1 93 ? -3.846 4.424 -11.397 1.00 97.25 93 VAL A N 1
ATOM 751 C CA . VAL A 1 93 ? -4.751 4.264 -10.256 1.00 97.25 93 VAL A CA 1
ATOM 752 C C . VAL A 1 93 ? -4.627 5.451 -9.307 1.00 97.25 93 VAL A C 1
ATOM 754 O O . VAL A 1 93 ? -3.574 6.076 -9.193 1.00 97.25 93 VAL A O 1
ATOM 757 N N . LYS A 1 94 ? -5.720 5.758 -8.605 1.00 98.50 94 LYS A N 1
ATOM 758 C CA . LYS A 1 94 ? -5.691 6.747 -7.530 1.00 98.50 94 LYS A CA 1
ATOM 759 C C . LYS A 1 94 ? -4.971 6.221 -6.296 1.00 98.50 94 LYS A C 1
ATOM 761 O O . LYS A 1 94 ? -5.122 5.050 -5.940 1.00 98.50 94 LYS A O 1
ATOM 766 N N .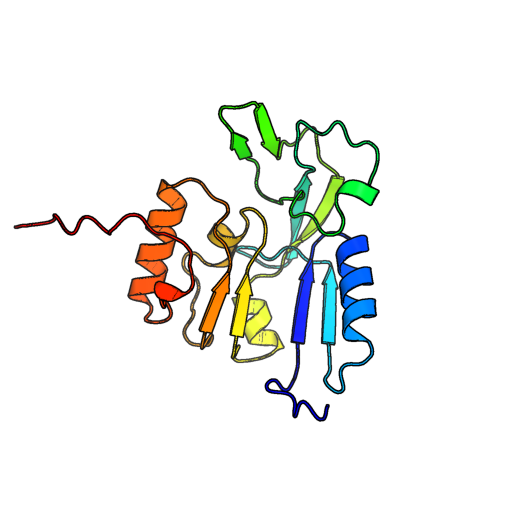 THR A 1 95 ? -4.289 7.108 -5.592 1.00 98.69 95 THR A N 1
ATOM 767 C CA . THR A 1 95 ? -3.602 6.788 -4.345 1.00 98.69 95 THR A CA 1
ATOM 768 C C . THR A 1 95 ? -4.469 6.990 -3.104 1.00 98.69 95 THR A C 1
ATOM 770 O O . THR A 1 95 ? -5.470 7.715 -3.116 1.00 98.69 95 THR A O 1
ATOM 773 N N . ILE A 1 96 ? -4.057 6.357 -2.007 1.00 98.69 96 ILE A N 1
ATOM 774 C CA . ILE A 1 96 ? -4.541 6.591 -0.646 1.00 98.69 96 ILE A CA 1
ATOM 775 C C . ILE A 1 96 ? -3.347 6.592 0.321 1.00 98.69 96 ILE A C 1
ATOM 777 O O . ILE A 1 96 ? -2.501 5.699 0.271 1.00 98.69 96 ILE A O 1
ATOM 781 N N . CYS A 1 97 ? -3.256 7.583 1.208 1.00 98.44 97 CYS A N 1
ATOM 782 C CA . CYS A 1 97 ? -2.213 7.630 2.234 1.00 98.44 97 CYS A CA 1
ATOM 783 C C . CYS A 1 97 ? -2.699 7.130 3.597 1.00 98.44 97 CYS A C 1
ATOM 785 O O . CYS A 1 97 ? -3.897 7.118 3.887 1.00 98.44 97 CYS A O 1
ATOM 787 N N . LEU A 1 98 ? -1.749 6.760 4.461 1.00 98.19 98 LEU A N 1
ATOM 788 C CA . LEU A 1 98 ? -2.038 6.226 5.794 1.00 98.19 98 LEU A CA 1
ATOM 789 C C . LEU A 1 98 ? -2.892 7.180 6.648 1.00 98.19 98 LEU A C 1
ATOM 791 O O . LEU A 1 98 ? -3.816 6.731 7.320 1.00 98.19 98 LEU A O 1
ATOM 795 N N . ASP A 1 99 ? -2.631 8.487 6.573 1.00 98.12 99 ASP A N 1
ATOM 796 C CA . ASP A 1 99 ? -3.367 9.495 7.345 1.00 98.12 99 ASP A CA 1
ATOM 797 C C . ASP A 1 99 ? -4.852 9.527 6.945 1.00 98.12 99 ASP A C 1
ATOM 799 O O . ASP A 1 99 ? -5.727 9.598 7.806 1.00 98.12 99 ASP A O 1
ATOM 803 N N . SER A 1 100 ? -5.150 9.407 5.645 1.00 98.50 100 SER A N 1
ATOM 804 C CA . SER A 1 100 ? -6.527 9.321 5.147 1.00 98.50 100 SER A CA 1
ATOM 805 C C . SER A 1 100 ? -7.214 8.025 5.578 1.00 98.50 100 SER A C 1
ATOM 807 O O . SER A 1 100 ? -8.374 8.070 5.978 1.00 98.50 100 SER A O 1
ATOM 809 N N . ILE A 1 101 ? -6.499 6.893 5.570 1.00 98.44 101 ILE A N 1
ATOM 810 C CA . ILE A 1 101 ? -7.031 5.609 6.060 1.00 98.44 101 ILE A CA 1
ATOM 811 C C . ILE A 1 101 ? -7.393 5.723 7.548 1.00 98.44 101 ILE A C 1
ATOM 813 O O . ILE A 1 101 ? -8.495 5.354 7.948 1.00 98.44 101 ILE A O 1
ATOM 817 N N . ILE A 1 102 ? -6.499 6.277 8.372 1.00 97.94 102 ILE A N 1
ATOM 818 C CA . ILE A 1 102 ? -6.743 6.465 9.811 1.00 97.94 102 ILE A CA 1
ATOM 819 C C . ILE A 1 102 ? -7.884 7.460 10.050 1.00 97.94 102 ILE A C 1
ATOM 821 O O . ILE A 1 102 ? -8.700 7.256 10.946 1.00 97.94 102 ILE A O 1
ATOM 825 N N . GLN A 1 103 ? -7.979 8.528 9.256 1.00 98.00 103 GLN A N 1
ATOM 826 C CA . GLN A 1 103 ? -9.077 9.488 9.361 1.00 98.00 103 GLN A CA 1
ATOM 827 C C . GLN A 1 103 ? -10.440 8.843 9.062 1.00 98.00 103 GLN A C 1
ATOM 829 O O . GLN A 1 103 ? -11.428 9.181 9.713 1.00 98.00 103 GLN A O 1
ATOM 834 N N . GLU A 1 104 ? -10.499 7.941 8.083 1.00 97.75 104 GLU A N 1
ATOM 835 C CA . GLU A 1 104 ? -11.736 7.282 7.657 1.00 97.75 104 GLU A CA 1
ATOM 836 C C . GLU A 1 104 ? -12.155 6.146 8.600 1.00 97.75 104 GLU A C 1
ATOM 838 O O . GLU A 1 104 ? -13.326 6.053 8.972 1.00 97.75 104 GLU A O 1
ATOM 843 N N . TYR A 1 105 ? -11.208 5.302 9.021 1.00 97.00 105 TYR A N 1
ATOM 844 C CA . TYR A 1 105 ? -11.501 4.062 9.754 1.00 97.00 105 TYR A CA 1
ATOM 845 C C . TYR A 1 105 ? -11.102 4.089 11.234 1.00 97.00 105 TYR A C 1
ATOM 847 O O . TYR A 1 105 ? -11.517 3.215 11.996 1.00 97.00 105 TYR A O 1
ATOM 855 N N . GLY A 1 106 ? -10.339 5.092 11.666 1.00 96.62 106 GLY A N 1
ATOM 856 C CA . GLY A 1 106 ? -9.785 5.182 13.012 1.00 96.62 106 GLY A CA 1
ATOM 857 C C . GLY A 1 106 ? -8.486 4.382 13.192 1.00 96.62 106 GLY A C 1
ATOM 858 O O . GLY A 1 106 ? -7.816 4.035 12.217 1.00 96.62 106 GLY A O 1
ATOM 859 N N . PRO A 1 107 ? -8.091 4.110 14.451 1.00 95.62 107 PRO A N 1
ATOM 860 C CA . PRO A 1 107 ? -6.859 3.390 14.759 1.00 95.62 107 PRO A CA 1
ATOM 861 C C . PRO A 1 107 ? -6.803 1.988 14.142 1.00 95.62 107 PRO A C 1
ATOM 863 O O . PRO A 1 107 ? -7.780 1.241 14.159 1.00 95.62 107 PRO A O 1
ATOM 866 N N . ILE A 1 108 ? -5.622 1.600 13.665 1.00 95.75 108 ILE A N 1
ATOM 867 C CA . ILE A 1 108 ? -5.365 0.322 13.003 1.00 95.75 108 ILE A CA 1
ATOM 868 C C . ILE A 1 108 ? -4.732 -0.651 14.000 1.00 95.75 108 ILE A C 1
ATOM 870 O O . ILE A 1 108 ? -3.634 -0.433 14.515 1.00 95.75 108 ILE A O 1
ATOM 874 N N . ASN A 1 109 ? -5.393 -1.784 14.251 1.00 94.06 109 ASN A N 1
ATOM 875 C CA . ASN A 1 109 ? -4.820 -2.817 15.117 1.00 94.06 109 ASN A CA 1
ATOM 876 C C . ASN A 1 109 ? -3.678 -3.587 14.443 1.00 94.06 109 ASN A C 1
ATOM 878 O O . ASN A 1 109 ? -2.712 -3.939 15.112 1.00 94.06 109 ASN A O 1
ATOM 882 N N . LEU A 1 110 ? -3.783 -3.864 13.144 1.00 94.25 110 LEU A N 1
ATOM 883 C CA . LEU A 1 110 ? -2.755 -4.559 12.376 1.00 94.25 110 LEU A CA 1
ATOM 884 C C . LEU A 1 110 ? -2.698 -3.993 10.960 1.00 94.25 110 LEU A C 1
ATOM 886 O O . LEU A 1 110 ? -3.688 -4.036 10.236 1.00 94.25 110 LEU A O 1
ATOM 890 N N . LEU A 1 111 ? -1.523 -3.518 10.571 1.00 95.69 111 LEU A N 1
ATOM 891 C CA . LEU A 1 111 ? -1.210 -3.070 9.224 1.00 95.69 111 LEU A CA 1
ATOM 892 C C . LEU A 1 111 ? -0.309 -4.119 8.556 1.00 95.69 111 LEU A C 1
ATOM 894 O O . LEU A 1 111 ? 0.864 -4.242 8.908 1.00 95.69 111 LEU A O 1
ATOM 898 N N . LYS A 1 112 ? -0.869 -4.907 7.628 1.00 94.81 112 LYS A N 1
ATOM 899 C CA . LYS A 1 112 ? -0.107 -5.833 6.770 1.00 94.81 112 LYS A CA 1
ATOM 900 C C . LYS A 1 112 ? 0.278 -5.108 5.485 1.00 94.81 112 LYS A C 1
ATOM 902 O O . LYS A 1 112 ? -0.607 -4.567 4.830 1.00 94.81 112 LYS A O 1
ATOM 907 N N . ILE A 1 113 ? 1.560 -5.100 5.130 1.00 93.00 113 ILE A N 1
ATOM 908 C CA . ILE A 1 113 ? 2.075 -4.375 3.962 1.00 93.00 113 ILE A CA 1
ATOM 909 C C . ILE A 1 113 ? 2.941 -5.295 3.114 1.00 93.00 113 ILE A C 1
ATOM 911 O O . ILE A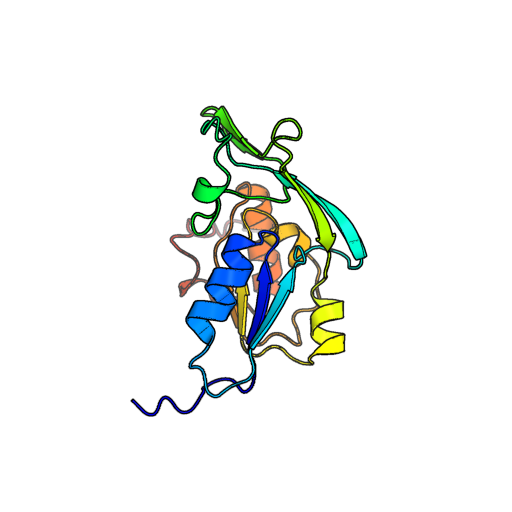 1 113 ? 3.843 -5.955 3.616 1.00 93.00 113 ILE A O 1
ATOM 915 N N . ASP A 1 114 ? 2.635 -5.329 1.830 1.00 92.19 114 ASP A N 1
ATOM 916 C CA . ASP A 1 114 ? 3.267 -6.178 0.832 1.00 92.19 114 ASP A CA 1
ATOM 917 C C . ASP A 1 114 ? 2.856 -5.595 -0.525 1.00 92.19 114 ASP A C 1
ATOM 919 O O . ASP A 1 114 ? 1.770 -5.894 -1.020 1.00 92.19 114 ASP A O 1
ATOM 923 N N . VAL A 1 115 ? 3.575 -4.558 -0.968 1.00 92.25 115 VAL A N 1
ATOM 924 C CA . VAL A 1 115 ? 3.108 -3.620 -2.016 1.00 92.25 115 VAL A CA 1
ATOM 925 C C . VAL A 1 115 ? 4.216 -3.262 -3.004 1.00 92.25 115 VAL A C 1
ATOM 927 O O . VAL A 1 115 ? 4.239 -2.159 -3.564 1.00 92.25 115 VAL A O 1
ATOM 930 N N . GLU A 1 116 ? 5.139 -4.206 -3.179 1.00 91.00 116 GLU A N 1
ATOM 931 C CA . GLU A 1 116 ? 6.141 -4.244 -4.243 1.00 91.00 116 GLU A CA 1
ATOM 932 C C . GLU A 1 116 ? 6.874 -2.912 -4.438 1.00 91.00 116 GLU A C 1
ATOM 934 O O . GLU A 1 116 ? 6.981 -2.387 -5.539 1.00 91.00 116 GLU A O 1
ATOM 939 N N . GLY A 1 117 ? 7.346 -2.308 -3.349 1.00 90.81 117 GLY A N 1
ATOM 940 C CA . GLY A 1 117 ? 8.187 -1.110 -3.346 1.00 90.81 117 GLY A CA 1
ATOM 941 C C . GLY A 1 117 ? 7.483 0.125 -2.820 1.00 90.81 117 GLY A C 1
ATOM 942 O O . GLY A 1 117 ? 8.136 1.057 -2.335 1.00 90.81 117 GLY A O 1
ATOM 943 N N . SER A 1 118 ? 6.149 0.119 -2.809 1.00 94.56 118 SER A N 1
ATOM 944 C CA . SER A 1 118 ? 5.370 1.233 -2.261 1.00 94.56 118 SER A CA 1
ATOM 945 C C . SER A 1 118 ? 5.472 1.329 -0.730 1.00 94.56 118 SER A C 1
ATOM 947 O O . SER A 1 118 ? 4.983 2.296 -0.151 1.00 94.56 118 SER A O 1
ATOM 949 N N . GLU A 1 119 ? 6.145 0.391 -0.045 1.00 95.50 119 GLU A N 1
ATOM 950 C CA . GLU A 1 119 ? 6.282 0.404 1.417 1.00 95.50 119 GLU A CA 1
ATOM 951 C C . GLU A 1 119 ? 7.002 1.654 1.915 1.00 95.50 119 GLU A C 1
ATOM 953 O O . GLU A 1 119 ? 6.588 2.257 2.905 1.00 95.50 119 GLU A O 1
ATOM 958 N N . TYR A 1 120 ? 8.072 2.059 1.224 1.00 95.00 120 TYR A N 1
ATOM 959 C CA . TYR A 1 120 ? 8.836 3.243 1.598 1.00 95.00 120 TYR A CA 1
ATOM 960 C C . TYR A 1 120 ? 8.000 4.526 1.479 1.00 95.00 120 TYR A C 1
ATOM 962 O O . TYR A 1 120 ? 7.821 5.177 2.509 1.00 95.00 120 TYR A O 1
ATOM 970 N N . PRO A 1 121 ? 7.442 4.900 0.305 1.00 95.94 121 PRO A N 1
ATOM 971 C CA . PRO A 1 121 ? 6.636 6.118 0.194 1.00 95.94 121 PRO A CA 1
ATOM 972 C C . PRO A 1 121 ? 5.367 6.079 1.054 1.00 95.94 121 PRO A C 1
ATOM 974 O O . PRO A 1 121 ? 4.921 7.130 1.510 1.00 95.94 121 PRO A O 1
ATOM 977 N N . PHE A 1 122 ? 4.797 4.899 1.312 1.00 97.31 122 PHE A N 1
ATOM 978 C CA . PHE A 1 122 ? 3.616 4.765 2.160 1.00 97.31 122 PHE A CA 1
ATOM 979 C C . PHE A 1 122 ? 3.905 5.012 3.647 1.00 97.31 122 PHE A C 1
ATOM 981 O O . PHE A 1 122 ? 3.087 5.627 4.331 1.00 97.31 122 PHE A O 1
ATOM 988 N N . LEU A 1 123 ? 5.051 4.546 4.156 1.00 95.56 123 LEU A N 1
ATOM 989 C CA . LEU A 1 123 ? 5.356 4.581 5.589 1.00 95.56 123 LEU A CA 1
ATOM 990 C C . LEU A 1 123 ? 6.250 5.743 6.012 1.00 95.56 123 LEU A C 1
ATOM 992 O O . LEU A 1 123 ? 6.054 6.279 7.101 1.00 95.56 123 LEU A O 1
ATOM 996 N N . ILE A 1 124 ? 7.260 6.104 5.218 1.00 95.31 124 ILE A N 1
ATOM 997 C CA . ILE A 1 124 ? 8.329 6.991 5.687 1.00 95.31 124 ILE A CA 1
ATOM 998 C C . ILE A 1 124 ? 7.774 8.347 6.149 1.00 95.31 124 ILE A C 1
ATOM 1000 O O . ILE A 1 124 ? 7.034 9.027 5.440 1.00 95.31 124 ILE A O 1
ATOM 1004 N N . GLY A 1 125 ? 8.129 8.748 7.371 1.00 93.81 125 GLY A N 1
ATOM 1005 C CA . GLY A 1 125 ? 7.721 10.036 7.939 1.00 93.81 125 GLY A CA 1
ATOM 1006 C C . GLY A 1 125 ? 6.254 10.139 8.381 1.00 93.81 125 GLY A C 1
ATOM 1007 O O . GLY A 1 125 ? 5.851 11.225 8.795 1.00 93.81 125 GLY A O 1
ATOM 1008 N N . LYS A 1 126 ? 5.463 9.059 8.332 1.00 94.81 126 LYS A N 1
ATOM 1009 C CA . LYS A 1 126 ? 4.062 9.049 8.794 1.00 94.81 126 LYS A CA 1
ATOM 1010 C C . LYS A 1 126 ? 3.909 8.987 10.313 1.00 94.81 126 LYS A C 1
ATOM 1012 O O . LYS A 1 126 ? 4.731 8.410 11.017 1.00 94.81 126 LYS A O 1
ATOM 1017 N N . ASP A 1 127 ? 2.818 9.532 10.841 1.00 92.31 127 ASP A N 1
ATOM 1018 C CA . ASP A 1 127 ? 2.481 9.305 12.247 1.00 92.31 127 ASP A CA 1
ATOM 1019 C C . ASP A 1 127 ? 1.911 7.890 12.426 1.00 92.31 127 ASP A C 1
ATOM 1021 O O . ASP A 1 127 ? 0.819 7.571 11.959 1.00 92.31 127 ASP A O 1
ATOM 1025 N N . LEU A 1 128 ? 2.670 7.030 13.106 1.00 93.81 128 LEU A N 1
ATOM 1026 C CA . LEU A 1 128 ? 2.293 5.640 13.362 1.00 93.81 128 LEU A CA 1
ATOM 1027 C C . LEU A 1 128 ? 1.637 5.431 14.729 1.00 93.81 128 LEU A C 1
ATOM 1029 O O . LEU A 1 128 ? 1.292 4.300 15.057 1.00 93.81 128 LEU A O 1
ATOM 1033 N N . SER A 1 129 ? 1.413 6.492 15.512 1.00 92.06 129 SER A N 1
ATOM 1034 C CA . SER A 1 129 ? 0.856 6.395 16.870 1.00 92.06 129 SER A CA 1
ATOM 1035 C C . SER A 1 129 ? -0.516 5.712 16.931 1.00 92.06 129 SER A C 1
ATOM 1037 O O . SER A 1 129 ? -0.882 5.148 17.961 1.00 92.06 129 SER A O 1
ATOM 1039 N N . SER A 1 130 ? -1.257 5.724 15.818 1.00 94.38 130 SER A N 1
ATOM 1040 C CA . SER A 1 130 ? -2.557 5.063 15.664 1.00 94.38 130 SER A CA 1
ATOM 1041 C C . SER A 1 130 ? -2.470 3.658 15.050 1.00 94.38 130 SER A C 1
ATOM 1043 O O . SER A 1 130 ? -3.503 3.092 14.700 1.00 94.38 130 SER A O 1
ATOM 1045 N N . VAL A 1 131 ? -1.271 3.084 14.904 1.00 94.12 131 VAL A N 1
ATOM 1046 C CA . VAL A 1 131 ? -1.039 1.740 14.354 1.00 94.12 131 VAL A CA 1
ATOM 1047 C C . VAL A 1 131 ? -0.375 0.852 15.407 1.00 94.12 131 VAL A C 1
ATOM 1049 O O . VAL A 1 131 ? 0.777 1.059 15.778 1.00 94.12 131 VAL A O 1
ATOM 1052 N N . ASN A 1 132 ? -1.070 -0.179 15.888 1.00 91.56 132 ASN A N 1
ATOM 1053 C CA . ASN A 1 132 ? -0.535 -1.015 16.973 1.00 91.56 132 ASN A CA 1
ATOM 1054 C C . ASN A 1 132 ? 0.572 -1.968 16.500 1.00 91.56 132 ASN A C 1
ATOM 1056 O O . ASN A 1 132 ? 1.573 -2.141 17.191 1.00 91.56 132 ASN A O 1
ATOM 1060 N N . TYR A 1 133 ? 0.379 -2.603 15.341 1.00 90.62 133 TYR A N 1
ATOM 1061 C CA . TYR A 1 133 ? 1.305 -3.589 14.789 1.00 90.62 133 TYR A CA 1
ATOM 1062 C C . TYR A 1 133 ? 1.458 -3.404 13.285 1.00 90.62 133 TYR A C 1
ATOM 1064 O O . TYR A 1 133 ? 0.464 -3.245 12.577 1.00 90.62 133 TYR A O 1
ATOM 1072 N N . ILE A 1 134 ? 2.696 -3.494 12.801 1.00 92.00 134 ILE A N 1
ATOM 1073 C CA . ILE A 1 134 ? 3.024 -3.497 11.375 1.00 92.00 134 ILE A CA 1
ATOM 1074 C C . ILE A 1 134 ? 3.743 -4.808 11.058 1.00 92.00 134 ILE A C 1
ATOM 1076 O O . ILE A 1 134 ? 4.703 -5.178 11.740 1.00 92.00 134 ILE A O 1
ATOM 1080 N N . VAL A 1 135 ? 3.278 -5.508 10.028 1.00 90.81 135 VAL A N 1
ATOM 1081 C CA . VAL A 1 135 ? 3.895 -6.729 9.490 1.00 90.81 135 VAL A CA 1
ATOM 1082 C C . VAL A 1 135 ? 3.982 -6.619 7.976 1.00 90.81 135 VAL A C 1
ATOM 1084 O O . VAL A 1 135 ? 3.124 -5.987 7.362 1.00 90.81 135 VAL A O 1
ATOM 1087 N N . GLY A 1 136 ? 4.982 -7.235 7.358 1.00 88.94 136 GLY A N 1
ATOM 1088 C CA . GLY A 1 136 ? 5.111 -7.129 5.915 1.00 88.94 136 GLY A CA 1
ATOM 1089 C C . GLY A 1 136 ? 6.436 -7.586 5.344 1.00 88.94 136 GLY A C 1
ATOM 1090 O O . GLY A 1 136 ? 7.278 -8.154 6.042 1.00 88.94 136 GLY A O 1
ATOM 1091 N N . GLU A 1 137 ? 6.599 -7.274 4.067 1.00 88.56 137 GLU A N 1
ATOM 1092 C CA . GLU A 1 137 ? 7.830 -7.452 3.307 1.00 88.56 137 GLU A CA 1
ATOM 1093 C C . GLU A 1 137 ? 8.385 -6.083 2.886 1.00 88.56 137 GLU A C 1
ATOM 1095 O O . GLU A 1 137 ? 7.728 -5.055 3.032 1.00 88.56 137 GLU A O 1
ATOM 1100 N N . MET A 1 138 ? 9.655 -6.032 2.482 1.00 88.50 138 MET A N 1
ATOM 1101 C CA . MET A 1 138 ? 10.322 -4.781 2.111 1.00 88.50 138 MET A CA 1
ATOM 1102 C C . MET A 1 138 ? 10.982 -4.946 0.746 1.00 88.50 138 MET A C 1
ATOM 1104 O O . MET A 1 138 ? 12.088 -5.489 0.665 1.00 88.50 138 MET A O 1
ATOM 1108 N N . HIS A 1 139 ? 10.332 -4.406 -0.282 1.00 90.12 139 HIS A N 1
ATOM 1109 C CA . HIS A 1 139 ? 10.717 -4.511 -1.688 1.00 90.12 139 HIS A CA 1
ATOM 1110 C C . HIS A 1 139 ? 11.403 -3.235 -2.192 1.00 90.12 139 HIS A C 1
ATOM 1112 O O . HIS A 1 139 ? 10.916 -2.530 -3.064 1.00 90.12 139 HIS A O 1
ATOM 1118 N N . MET A 1 140 ? 12.548 -2.888 -1.610 1.00 88.19 140 MET A N 1
ATOM 1119 C CA . MET A 1 140 ? 13.268 -1.659 -1.963 1.00 88.19 140 MET A CA 1
ATOM 1120 C C . MET A 1 140 ? 14.776 -1.843 -1.869 1.00 88.19 140 MET A C 1
ATOM 1122 O O . MET A 1 140 ? 15.277 -2.813 -1.294 1.00 88.19 140 MET A O 1
ATOM 1126 N N . GLU A 1 141 ? 15.518 -0.869 -2.382 1.00 87.88 141 GLU A N 1
ATOM 1127 C CA . GLU A 1 141 ? 16.969 -0.854 -2.292 1.00 87.88 141 GLU A CA 1
ATOM 1128 C C . GLU A 1 141 ? 17.434 -0.837 -0.827 1.00 87.88 141 GLU A C 1
ATOM 1130 O O . GLU A 1 141 ? 16.817 -0.229 0.055 1.00 87.88 141 GLU A O 1
ATOM 1135 N N . ASN A 1 142 ? 18.586 -1.462 -0.563 1.00 88.44 142 ASN A N 1
ATOM 1136 C CA . ASN A 1 142 ? 19.100 -1.647 0.798 1.00 88.44 142 ASN A CA 1
ATOM 1137 C C . ASN A 1 142 ? 19.216 -0.342 1.602 1.00 88.44 142 ASN A C 1
ATOM 1139 O O . ASN A 1 142 ? 18.989 -0.352 2.811 1.00 88.44 142 ASN A O 1
ATOM 1143 N N . PHE A 1 143 ? 19.554 0.783 0.964 1.00 91.00 143 PHE A N 1
ATOM 1144 C CA . PHE A 1 143 ? 19.675 2.060 1.671 1.00 91.00 143 PHE A CA 1
ATOM 1145 C C . PHE A 1 143 ? 18.313 2.580 2.165 1.00 91.00 143 PHE A C 1
ATOM 1147 O O . PHE A 1 143 ? 18.217 2.962 3.332 1.00 91.00 143 PHE A O 1
ATOM 1154 N N . LYS A 1 144 ? 17.257 2.504 1.336 1.00 92.50 144 LYS A N 1
ATOM 1155 C CA . LYS A 1 144 ? 15.877 2.849 1.722 1.00 92.50 144 LYS A CA 1
ATOM 1156 C C . LYS A 1 144 ? 15.360 1.908 2.802 1.00 92.50 144 LYS A C 1
ATOM 1158 O O . LYS A 1 144 ? 14.767 2.354 3.778 1.00 92.50 144 LYS A O 1
ATOM 1163 N N . LYS A 1 145 ? 15.666 0.612 2.682 1.00 91.50 145 LYS A N 1
ATOM 1164 C CA . LYS A 1 145 ? 15.325 -0.398 3.692 1.00 91.50 145 LYS A CA 1
ATOM 1165 C C . LYS A 1 145 ? 15.945 -0.068 5.052 1.00 91.50 145 LYS A C 1
ATOM 1167 O O . LYS A 1 145 ? 15.253 -0.068 6.067 1.00 91.50 145 LYS A O 1
ATOM 1172 N N . ILE A 1 146 ? 17.242 0.248 5.085 1.00 91.69 146 ILE A N 1
ATOM 1173 C CA . ILE A 1 146 ? 17.949 0.640 6.315 1.00 91.69 146 ILE A CA 1
ATOM 1174 C C . ILE A 1 146 ? 17.345 1.914 6.912 1.00 91.69 146 ILE A C 1
ATOM 1176 O O . ILE A 1 146 ? 17.171 1.995 8.128 1.00 91.69 146 ILE A O 1
ATOM 1180 N N . GLU A 1 147 ? 17.050 2.909 6.081 1.00 94.06 147 GLU A N 1
ATOM 1181 C CA . GLU A 1 147 ? 16.440 4.162 6.520 1.00 94.06 147 GLU A CA 1
ATOM 1182 C C . GLU A 1 147 ? 15.052 3.940 7.127 1.00 94.06 147 GLU A C 1
ATOM 1184 O O . GLU A 1 147 ? 14.810 4.361 8.260 1.00 94.06 147 GLU A O 1
ATOM 1189 N N . LEU A 1 148 ? 14.178 3.215 6.427 1.00 91.94 148 LEU A N 1
ATOM 1190 C CA . LEU A 1 148 ? 12.831 2.913 6.892 1.00 91.94 148 LEU A CA 1
ATOM 1191 C C . LEU A 1 148 ? 12.860 2.127 8.206 1.00 91.94 148 LEU A C 1
ATOM 1193 O O . LEU A 1 148 ? 12.161 2.489 9.145 1.00 91.94 148 LEU A O 1
ATOM 1197 N N . ILE A 1 149 ? 13.718 1.110 8.329 1.00 89.94 149 ILE A N 1
ATOM 1198 C CA . ILE A 1 149 ? 13.869 0.345 9.578 1.00 89.94 149 ILE A CA 1
ATOM 1199 C C . ILE A 1 149 ? 14.342 1.240 10.727 1.00 89.94 149 ILE A C 1
ATOM 1201 O O . ILE A 1 149 ? 13.835 1.135 11.843 1.00 89.94 149 ILE A O 1
ATOM 1205 N N . LYS A 1 150 ? 15.320 2.122 10.492 1.00 89.94 150 LYS A N 1
ATOM 1206 C CA . LYS A 1 150 ? 15.776 3.073 11.520 1.00 89.94 150 LYS A CA 1
ATOM 1207 C C . LYS A 1 150 ? 14.638 3.983 11.964 1.00 89.94 150 LYS A C 1
ATOM 1209 O O . LYS A 1 150 ? 14.464 4.202 13.159 1.00 89.94 150 LYS A O 1
ATOM 1214 N N . TRP A 1 151 ? 13.862 4.482 11.011 1.00 90.56 151 TRP A N 1
ATOM 1215 C CA . TRP A 1 151 ? 12.723 5.336 11.291 1.00 90.56 151 TRP A CA 1
ATOM 1216 C C . TRP A 1 151 ? 11.622 4.595 12.073 1.00 90.56 151 TRP A C 1
ATOM 1218 O O . TRP A 1 151 ? 11.213 5.078 13.125 1.00 90.56 151 TRP A O 1
ATOM 1228 N N . LEU A 1 152 ? 11.240 3.381 11.658 1.00 89.00 152 LEU A N 1
ATOM 1229 C CA . LEU A 1 152 ? 10.254 2.532 12.346 1.00 89.00 152 LEU A CA 1
ATOM 1230 C C . LEU A 1 152 ? 10.683 2.144 13.773 1.00 89.00 152 LEU A C 1
ATOM 1232 O O . LEU A 1 152 ? 9.854 2.056 14.677 1.00 89.00 152 LEU A O 1
ATOM 1236 N N . ASN A 1 153 ? 11.980 1.925 14.005 1.00 83.62 153 ASN A N 1
ATOM 1237 C CA . ASN A 1 153 ? 12.498 1.664 15.352 1.00 83.62 153 ASN A CA 1
ATOM 1238 C C . ASN A 1 153 ? 12.359 2.884 16.270 1.00 83.62 153 ASN A C 1
ATOM 1240 O O . ASN A 1 153 ? 12.052 2.732 17.450 1.00 83.62 153 ASN A O 1
ATOM 1244 N N . ASN A 1 154 ? 12.546 4.093 15.736 1.00 81.44 154 ASN A N 1
ATOM 1245 C CA . ASN A 1 154 ? 12.441 5.325 16.516 1.00 81.44 154 ASN A CA 1
ATOM 1246 C C . ASN A 1 154 ? 10.996 5.668 16.906 1.00 81.44 154 ASN A C 1
ATOM 1248 O O . ASN A 1 154 ? 10.793 6.459 17.826 1.00 81.44 154 ASN A O 1
ATOM 1252 N N . THR A 1 155 ? 9.998 5.081 16.243 1.00 74.75 155 THR A N 1
ATOM 1253 C CA . THR A 1 155 ? 8.584 5.285 16.578 1.00 74.75 155 THR A CA 1
ATOM 1254 C C . THR A 1 155 ? 8.056 4.278 17.613 1.00 74.75 155 THR A C 1
ATOM 1256 O O . THR A 1 155 ? 6.933 4.434 18.067 1.00 74.75 155 THR A O 1
ATOM 1259 N N . ASN A 1 156 ? 8.857 3.299 18.067 1.00 63.50 156 ASN A N 1
ATOM 1260 C CA . ASN A 1 156 ? 8.465 2.192 18.969 1.00 63.50 156 ASN A CA 1
ATOM 1261 C C . ASN A 1 156 ? 7.419 1.203 18.402 1.00 63.50 156 ASN A C 1
ATOM 1263 O O . ASN A 1 156 ? 6.856 0.416 19.163 1.00 63.50 156 ASN A O 1
ATOM 1267 N N . HIS A 1 157 ? 7.181 1.185 17.084 1.00 61.00 157 HIS A N 1
ATOM 1268 C CA . HIS A 1 157 ? 6.181 0.307 16.446 1.00 61.00 157 HIS A CA 1
ATOM 1269 C C . HIS A 1 157 ? 6.783 -0.924 15.730 1.00 61.00 157 HIS A C 1
ATOM 1271 O O . HIS A 1 157 ? 6.053 -1.694 15.103 1.00 61.00 157 HIS A O 1
ATOM 1277 N N . PHE A 1 158 ? 8.104 -1.144 15.813 1.00 56.28 158 PHE A N 1
ATOM 1278 C CA . PHE A 1 158 ? 8.806 -2.205 15.076 1.00 56.28 158 PHE A CA 1
ATOM 1279 C C . PHE A 1 158 ? 9.219 -3.398 15.954 1.00 56.28 158 PHE A C 1
ATOM 1281 O O . PHE A 1 158 ? 9.923 -3.234 16.950 1.00 56.28 158 PHE A O 1
ATOM 1288 N N . ASN A 1 159 ? 8.849 -4.620 15.543 1.00 55.56 159 ASN A N 1
ATOM 1289 C CA . ASN A 1 159 ? 9.398 -5.868 16.086 1.00 55.56 159 ASN A CA 1
ATOM 1290 C C . ASN A 1 159 ? 10.185 -6.624 14.992 1.00 55.56 159 ASN A C 1
ATOM 1292 O O . ASN A 1 159 ? 9.561 -7.236 14.123 1.00 55.56 159 ASN A O 1
ATOM 1296 N N . PRO A 1 160 ? 11.533 -6.639 15.036 1.00 52.94 160 PRO A N 1
ATOM 1297 C CA . PRO A 1 160 ? 12.384 -7.202 13.982 1.00 52.94 160 PRO A CA 1
ATOM 1298 C C . PRO A 1 160 ? 12.237 -8.717 13.768 1.00 52.94 160 PRO A C 1
ATOM 1300 O O . PRO A 1 160 ? 12.659 -9.218 12.732 1.00 52.94 160 PRO A O 1
ATOM 1303 N N . LEU A 1 161 ? 11.638 -9.463 14.705 1.00 46.72 161 LEU A N 1
ATOM 1304 C CA . LEU A 1 161 ? 11.512 -10.927 14.614 1.00 46.72 161 LEU A CA 1
ATOM 1305 C C . LEU A 1 161 ? 10.577 -11.409 13.490 1.00 46.72 161 LEU A C 1
ATOM 1307 O O . LEU A 1 161 ? 10.623 -12.582 13.129 1.00 46.72 161 LEU A O 1
ATOM 1311 N N . HIS A 1 162 ? 9.743 -10.524 12.940 1.00 51.88 162 HIS A N 1
ATOM 1312 C CA . HIS A 1 162 ? 8.777 -10.850 11.885 1.00 51.88 162 HIS A CA 1
ATOM 1313 C C . HIS A 1 162 ? 9.186 -10.358 10.489 1.00 51.88 162 HIS A C 1
ATOM 1315 O O . HIS A 1 162 ? 8.451 -10.582 9.535 1.00 51.88 162 HIS A O 1
ATOM 1321 N N . TRP A 1 163 ? 10.360 -9.732 10.362 1.00 51.72 163 TRP A N 1
ATOM 1322 C CA . TRP A 1 163 ? 10.861 -9.149 9.117 1.00 51.72 163 TRP A CA 1
ATOM 1323 C C . TRP A 1 163 ? 12.148 -9.881 8.732 1.00 51.72 163 TRP A C 1
ATOM 1325 O O . TRP A 1 163 ? 13.210 -9.582 9.274 1.00 51.72 163 TRP A O 1
ATOM 1335 N N . GLY A 1 164 ? 12.027 -10.902 7.875 1.00 45.88 164 GLY A N 1
ATOM 1336 C CA . GLY A 1 164 ? 13.051 -11.921 7.595 1.00 45.88 164 GLY A CA 1
ATOM 1337 C C . GLY A 1 164 ? 14.510 -11.436 7.535 1.00 45.88 164 GLY A C 1
ATOM 1338 O O . GLY A 1 164 ? 14.800 -10.355 7.031 1.00 45.88 164 GLY A O 1
ATOM 1339 N N . ASN A 1 165 ? 15.415 -12.277 8.065 1.00 40.78 165 ASN A N 1
ATOM 1340 C CA . ASN A 1 165 ? 16.886 -12.184 8.080 1.00 40.78 165 ASN A CA 1
ATOM 1341 C C . ASN A 1 165 ? 17.470 -10.800 7.753 1.00 40.78 165 ASN A C 1
ATOM 1343 O O . ASN A 1 165 ? 18.109 -10.593 6.720 1.00 40.78 165 ASN A O 1
ATOM 1347 N N . LEU A 1 166 ? 17.294 -9.858 8.677 1.00 48.97 166 LEU A N 1
ATOM 1348 C CA . LEU A 1 166 ? 18.074 -8.630 8.666 1.00 48.97 166 LEU A CA 1
ATOM 1349 C C . LEU A 1 166 ? 19.554 -8.980 8.900 1.00 48.97 166 LEU A C 1
ATOM 1351 O O . LEU A 1 166 ? 19.855 -9.725 9.839 1.00 48.97 166 LEU A O 1
ATOM 1355 N N . PRO A 1 167 ? 20.503 -8.444 8.109 1.00 43.47 167 PRO A N 1
ATOM 1356 C CA . PRO A 1 167 ? 21.891 -8.446 8.537 1.00 43.47 167 PRO A CA 1
ATOM 1357 C C . PRO A 1 167 ? 21.972 -7.707 9.883 1.00 43.47 167 PRO A C 1
ATOM 1359 O O . PRO A 1 167 ? 21.267 -6.709 10.073 1.00 43.47 167 PRO A O 1
ATOM 1362 N N . PRO A 1 168 ? 22.784 -8.188 10.840 1.00 41.47 168 PRO A N 1
ATOM 1363 C CA . PRO A 1 168 ? 22.895 -7.548 12.140 1.00 41.47 168 PRO A CA 1
ATOM 1364 C C . PRO A 1 168 ? 23.259 -6.076 11.947 1.00 41.47 168 PRO A C 1
ATOM 1366 O O . PRO A 1 168 ? 24.211 -5.753 11.232 1.00 41.47 168 PRO A O 1
ATOM 1369 N N . LEU A 1 169 ? 22.486 -5.191 12.585 1.00 44.31 169 LEU A N 1
ATOM 1370 C CA . LEU A 1 169 ? 22.833 -3.782 12.721 1.00 44.31 169 LEU A CA 1
ATOM 1371 C C . LEU A 1 169 ? 24.258 -3.724 13.277 1.00 44.31 169 LEU A C 1
ATOM 1373 O O . LEU A 1 169 ? 24.486 -4.071 14.435 1.00 44.31 169 LEU A O 1
ATOM 1377 N N . GLN A 1 170 ? 25.225 -3.320 12.451 1.00 38.53 170 GLN A N 1
ATOM 1378 C CA . GLN A 1 170 ? 26.550 -2.981 12.947 1.00 38.53 170 GLN A CA 1
ATOM 1379 C C . GLN A 1 170 ? 26.397 -1.723 13.797 1.00 38.53 170 GLN A C 1
ATOM 1381 O O . GLN A 1 170 ? 26.409 -0.596 13.304 1.00 38.53 170 GLN A O 1
ATOM 1386 N N . THR A 1 171 ? 26.211 -1.924 15.096 1.00 43.09 171 THR A N 1
ATOM 1387 C CA . THR A 1 171 ? 26.326 -0.887 16.111 1.00 43.09 171 THR A CA 1
ATOM 1388 C C . THR A 1 171 ? 27.795 -0.509 16.235 1.00 43.09 171 THR A C 1
ATOM 1390 O O . THR A 1 171 ? 28.473 -0.953 17.152 1.00 43.09 171 THR A O 1
ATOM 1393 N N . ASN A 1 172 ? 28.302 0.285 15.297 1.00 39.41 172 ASN A N 1
ATOM 1394 C CA . ASN A 1 172 ? 29.588 0.958 15.432 1.00 39.41 172 ASN A CA 1
ATOM 1395 C C . ASN A 1 172 ? 29.408 2.439 15.110 1.00 39.41 172 ASN A C 1
ATOM 1397 O O . ASN A 1 172 ? 29.762 2.912 14.036 1.00 39.41 172 ASN A O 1
ATOM 1401 N N . LEU A 1 173 ? 28.87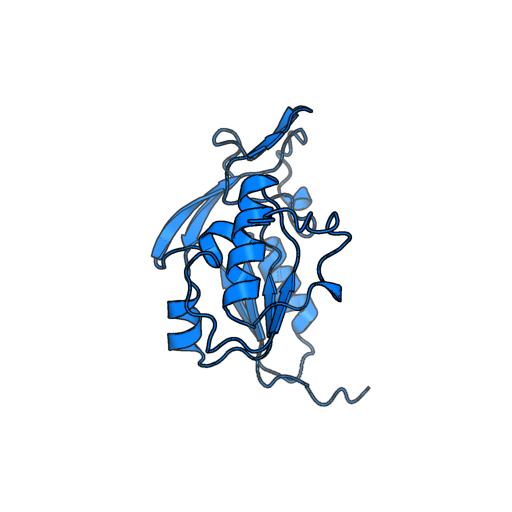1 3.168 16.082 1.00 37.88 173 LEU A N 1
ATOM 1402 C CA . LEU A 1 173 ? 29.263 4.553 16.309 1.00 37.88 173 LEU A CA 1
ATOM 1403 C C . LEU A 1 173 ? 29.703 4.644 17.768 1.00 37.88 173 LEU A C 1
ATOM 1405 O O . LEU A 1 173 ? 28.940 4.988 18.665 1.00 37.88 173 LEU A O 1
ATOM 1409 N N . THR A 1 174 ? 30.938 4.206 18.000 1.00 40.38 174 THR A N 1
ATOM 1410 C CA . THR A 1 174 ? 31.716 4.593 19.173 1.00 40.38 174 THR A CA 1
ATOM 1411 C C . THR A 1 174 ? 32.268 5.999 18.959 1.00 40.38 174 THR A C 1
ATOM 1413 O O . THR A 1 174 ? 32.890 6.242 17.926 1.00 40.38 174 THR A O 1
ATOM 1416 N N . THR A 1 175 ? 32.070 6.810 20.006 1.00 45.28 175 THR A N 1
ATOM 1417 C CA . THR A 1 175 ? 32.585 8.157 20.335 1.00 45.28 175 THR A CA 1
ATOM 1418 C C . THR A 1 175 ? 32.099 9.327 19.501 1.00 45.28 175 THR A C 1
ATOM 1420 O O . THR A 1 175 ? 32.504 9.425 18.325 1.00 45.28 175 THR A O 1
#

Organism: NCBI:txid412755

Foldseek 3Di:
DPPPDPDQEAEEEDQAPLQQVVVCVVCVPPPHYYHGDNAAQFLAWFDKAWKFFWPPPPPPPSVVVHPDLRMASDWDQDPVRTTGDPVRTPDIHTHDAPVNVCVVPNAAAEAEDEHQARPLRRQPPDQCVSYQEYAYEHNDDPVSVVVSVVRCVVNVHDDCVRYPDDDPPPPPPDD

pLDDT: mean 82.88, std 17.89, range [37.88, 98.69]

Secondary structure (DSSP, 8-state):
-----SSS-EEEEES-HHHHHHHHHHHTT-SS-EEEEE-EEESSSS-EEEEEEEET-----GGGTTTTT-EESS-EE-TTS-EEEEEEEEEEEEEEEHHHHHHHH--BS-EEE--TTTHHHHHTT---TTBS-EEE--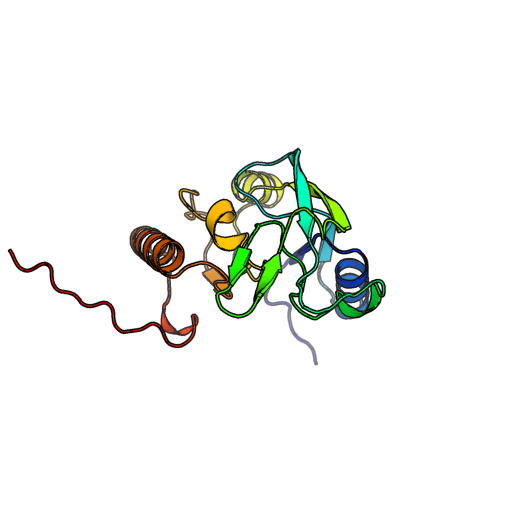-S-HHHHHHHHHHHHHTT---GGGS--PPP-------

Radius of gyration: 17.45 Å; chains: 1; bounding box: 51×35×43 Å

InterPro domains:
  IPR006342 Methyltransferase FkbM [PF05050] (47-152)
  IPR006342 Methyltransferase FkbM [TIGR01444] (9-139)
  IPR029063 S-adenosyl-L-methionine-dependent methyltransferase superfamily [G3DSA:3.40.50.150] (2-163)
  IPR029063 S-adenosyl-L-methionine-dependent methyltransferase superfamily [SSF53335] (6-155)